Protein AF-A0A843S0L0-F1 (afdb_monomer_lite)

Foldseek 3Di:
DVVVVVPDDPFDWDDDPPDPDTDGDHPCVVVVVVVVVLVVDQLVPDAEEDEPPPDDPVNVVVVCVVSVVSPHNRYYYPCVVPQVVVQVVCCVPPVGSDDPDDLVVLAPPPDDDDDPDDCCPPPVVSVVRND

pLDDT: mean 94.08, std 4.79, range [71.69, 98.38]

Secondary structure (DSSP, 8-state):
-HHHHTT---S-EE--TT-SS-EE--HHHHHHHHHHHHHTS-GGG--EEE-STT--HHHHHHHHHHHHHHT---EEETHHHHTHHHHHHHHHHHS-SS----SGGGTT-S----SS--HHHHSGGGGGG--

Sequence (131 aa):
GELRDLGRLPCPMVRRKGERGFTRVSWDAALGLIADRIRASSPDRLGFYMTSRGQPNENYYAAQKMARAIGTNAIDNAARVCHAPSTAGLKEAVGVAATTCSYEDWIGSDLVVFIGSNVANSQPVSMKYLY

Structure (mmCIF, N/CA/C/O backbone):
data_AF-A0A843S0L0-F1
#
_entry.id   AF-A0A843S0L0-F1
#
loop_
_atom_site.group_PDB
_atom_site.id
_atom_site.type_symbol
_atom_site.label_atom_id
_atom_site.label_alt_id
_atom_site.label_comp_id
_atom_site.label_asym_id
_atom_site.label_entity_id
_atom_site.label_seq_id
_atom_site.pdbx_PDB_ins_code
_atom_site.Cartn_x
_atom_site.Cartn_y
_atom_site.Cartn_z
_atom_site.occupancy
_atom_site.B_iso_or_equiv
_atom_site.auth_seq_id
_atom_site.auth_comp_id
_atom_site.auth_asym_id
_atom_site.auth_atom_id
_atom_site.pdbx_PDB_model_num
ATOM 1 N N . GLY A 1 1 ? 12.445 18.519 19.837 1.00 73.50 1 GLY A N 1
ATOM 2 C CA . GLY A 1 1 ? 13.135 17.342 19.275 1.00 73.50 1 GLY A CA 1
ATOM 3 C C . GLY A 1 1 ? 12.679 17.276 17.854 1.00 73.50 1 GLY A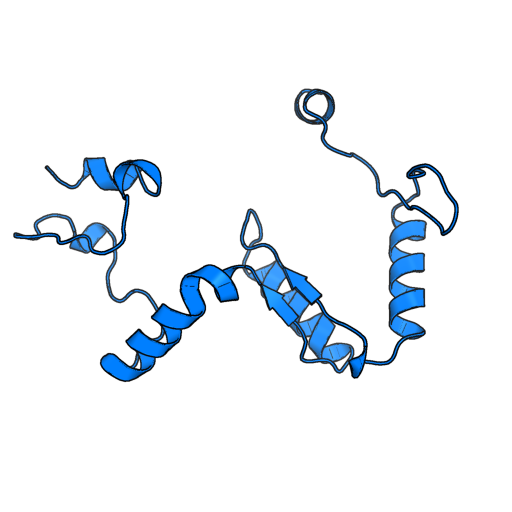 C 1
ATOM 4 O O . GLY A 1 1 ? 11.499 17.022 17.675 1.00 73.50 1 GLY A O 1
ATOM 5 N N . GLU A 1 2 ? 13.559 17.588 16.909 1.00 80.06 2 GLU A N 1
ATOM 6 C CA . GLU A 1 2 ? 13.251 18.215 15.611 1.00 80.06 2 GLU A CA 1
ATOM 7 C C . GLU A 1 2 ? 11.945 17.746 14.939 1.00 80.06 2 GLU A C 1
ATOM 9 O O . GLU A 1 2 ? 11.084 18.555 14.618 1.00 80.06 2 GLU A O 1
ATOM 14 N N . LEU A 1 3 ? 11.694 16.436 14.851 1.00 76.88 3 LEU A N 1
ATOM 15 C CA . LEU A 1 3 ? 10.460 15.889 14.265 1.00 76.88 3 LEU A CA 1
ATOM 16 C C . LEU A 1 3 ? 9.159 16.291 14.985 1.00 76.88 3 LEU A C 1
ATOM 18 O O . LEU A 1 3 ? 8.123 16.437 14.343 1.00 76.88 3 LEU A O 1
ATOM 22 N N . ARG A 1 4 ? 9.177 16.426 16.314 1.00 75.12 4 ARG A N 1
ATOM 23 C CA . ARG A 1 4 ? 8.026 16.915 17.096 1.00 75.12 4 ARG A CA 1
ATOM 24 C C . ARG A 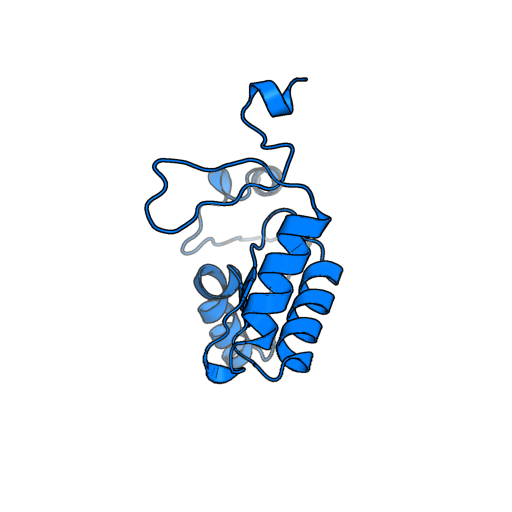1 4 ? 7.777 18.395 16.836 1.00 75.12 4 ARG A C 1
ATOM 26 O O . ARG A 1 4 ? 6.622 18.798 16.773 1.00 75.12 4 ARG A O 1
ATOM 33 N N . ASP A 1 5 ? 8.849 19.157 16.652 1.00 83.81 5 ASP A N 1
ATOM 34 C CA . ASP A 1 5 ? 8.784 20.589 16.359 1.00 83.81 5 ASP A CA 1
ATOM 35 C C . ASP A 1 5 ? 8.239 20.801 14.928 1.00 83.81 5 ASP A C 1
ATOM 37 O O . ASP A 1 5 ? 7.500 21.746 14.675 1.00 83.81 5 ASP A O 1
ATOM 41 N N . LEU A 1 6 ? 8.472 19.827 14.035 1.00 88.94 6 LEU A N 1
ATOM 42 C CA . LEU A 1 6 ? 7.858 19.695 12.705 1.00 88.94 6 LEU A CA 1
ATOM 43 C C . LEU A 1 6 ? 6.450 19.051 12.709 1.00 88.94 6 LEU A C 1
ATOM 45 O O . LEU A 1 6 ? 5.916 18.722 11.651 1.00 88.94 6 LEU A O 1
ATOM 49 N N . GLY A 1 7 ? 5.832 18.842 13.878 1.00 89.69 7 GLY A N 1
ATOM 50 C CA . GLY A 1 7 ? 4.437 18.394 13.987 1.00 89.69 7 GLY A CA 1
ATOM 51 C C . GLY A 1 7 ? 4.205 16.881 14.107 1.00 89.69 7 GLY A C 1
ATOM 52 O O . GLY A 1 7 ? 3.060 16.432 14.027 1.00 89.69 7 GLY A O 1
ATOM 53 N N . ARG A 1 8 ? 5.240 16.059 14.338 1.00 92.38 8 ARG A N 1
ATOM 54 C CA . ARG A 1 8 ? 5.058 14.618 14.599 1.00 92.38 8 ARG A CA 1
ATOM 55 C C . ARG A 1 8 ? 4.256 14.381 15.883 1.00 92.38 8 ARG A C 1
ATOM 57 O O . ARG A 1 8 ? 4.692 14.748 16.975 1.00 92.38 8 ARG A O 1
ATOM 64 N N . LEU A 1 9 ? 3.147 13.650 15.770 1.00 92.31 9 LEU A N 1
ATOM 65 C CA . LEU A 1 9 ? 2.346 13.211 16.916 1.00 92.31 9 LEU A CA 1
ATOM 66 C C . LEU A 1 9 ? 3.042 12.046 17.656 1.00 92.31 9 LEU A C 1
ATOM 68 O O . LEU A 1 9 ? 3.309 11.013 17.040 1.00 92.31 9 LEU A O 1
ATOM 72 N N . PRO A 1 10 ? 3.351 12.173 18.963 1.00 91.44 10 PRO A N 1
ATOM 73 C CA . PRO A 1 10 ? 4.107 11.157 19.702 1.00 91.44 10 PRO A CA 1
ATOM 74 C C . PRO A 1 10 ? 3.230 10.142 20.449 1.00 91.44 10 PRO A C 1
ATOM 76 O O . PRO A 1 10 ? 3.761 9.230 21.076 1.00 91.44 10 PRO A O 1
ATOM 79 N N . CYS A 1 11 ? 1.910 10.323 20.449 1.00 94.44 11 CYS A N 1
ATOM 80 C CA . CYS A 1 11 ? 0.974 9.497 21.204 1.00 94.44 11 CYS A CA 1
ATOM 81 C C . CYS A 1 11 ? -0.317 9.285 20.407 1.00 94.44 11 CYS A C 1
ATOM 83 O O . CYS A 1 11 ? -0.683 10.154 19.607 1.00 94.44 11 CYS A O 1
ATOM 85 N N . PRO A 1 12 ? -1.017 8.161 20.628 1.00 97.31 12 PRO A N 1
ATOM 86 C CA . PRO A 1 12 ? -2.352 7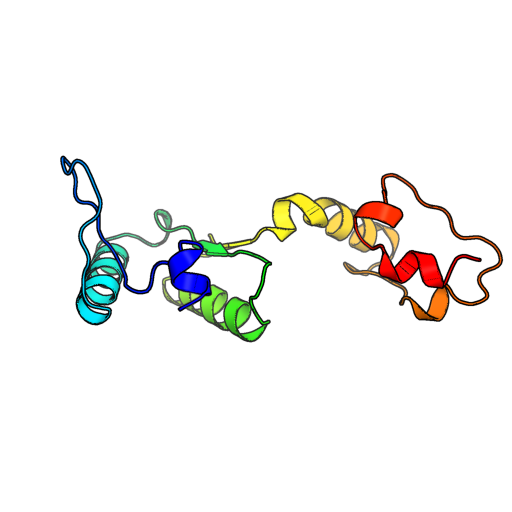.963 20.092 1.00 97.31 12 PRO A CA 1
ATOM 87 C C . PRO A 1 12 ? -3.321 9.017 20.626 1.00 97.31 12 PRO A C 1
ATOM 89 O O . PRO A 1 12 ? -3.211 9.492 21.761 1.00 97.31 12 PRO A O 1
ATOM 92 N N . MET A 1 13 ? -4.301 9.370 19.802 1.00 97.19 13 MET A N 1
ATOM 93 C CA . MET A 1 13 ? -5.352 10.299 20.182 1.00 97.19 13 MET A CA 1
ATOM 94 C C . MET A 1 13 ? -6.705 9.784 19.698 1.00 97.19 13 MET A C 1
ATOM 96 O O . MET A 1 13 ? -6.802 9.158 18.645 1.00 97.19 13 MET A O 1
ATOM 100 N N . VAL A 1 14 ? -7.754 10.065 20.461 1.00 97.31 14 VAL A N 1
ATOM 101 C CA . VAL A 1 14 ? -9.136 9.683 20.159 1.00 97.31 14 VAL A CA 1
ATOM 102 C C . VAL A 1 14 ? -9.985 10.940 20.080 1.00 97.31 14 VAL A C 1
ATOM 104 O O . VAL A 1 14 ? -9.796 11.866 20.862 1.00 97.31 14 VAL A O 1
ATOM 107 N N . ARG A 1 15 ? -10.933 10.954 19.145 1.00 97.31 15 ARG A N 1
ATOM 108 C CA . ARG A 1 15 ? -12.012 11.938 19.093 1.00 97.31 15 ARG A CA 1
ATOM 109 C C . ARG A 1 15 ? -13.342 11.205 19.175 1.00 97.31 15 ARG A C 1
ATOM 111 O O . ARG A 1 15 ? -13.646 10.372 18.321 1.00 97.31 15 ARG A O 1
ATOM 118 N N . ARG A 1 16 ? -14.135 11.506 20.196 1.00 95.38 16 ARG A N 1
ATOM 119 C CA . ARG A 1 16 ? -15.475 10.942 20.390 1.00 95.38 16 ARG A CA 1
ATOM 120 C C . ARG A 1 16 ? -16.529 11.812 19.716 1.00 95.38 16 ARG A C 1
ATOM 122 O O . ARG A 1 16 ? -16.312 12.982 19.399 1.00 95.38 16 ARG A O 1
ATOM 129 N N . LYS A 1 17 ? -17.701 11.219 19.483 1.00 96.00 17 LYS A N 1
ATOM 130 C CA . LYS A 1 17 ? -18.855 11.923 18.914 1.00 96.00 17 LYS A CA 1
ATOM 131 C C . LYS A 1 17 ? -19.187 13.143 19.783 1.00 96.00 17 LYS A C 1
ATOM 133 O O . LYS A 1 17 ? -19.361 13.004 20.986 1.00 96.00 17 LYS A O 1
ATOM 138 N N . GLY A 1 18 ? -19.280 14.315 19.159 1.00 96.81 18 GLY A N 1
ATOM 139 C CA . GLY A 1 18 ? -19.562 15.583 19.841 1.00 96.81 18 GLY A CA 1
ATOM 140 C C . GLY A 1 18 ? -18.329 16.326 20.371 1.00 96.81 18 GLY A C 1
ATOM 141 O O . GLY A 1 18 ? -18.446 17.497 20.714 1.00 96.81 18 GLY A O 1
ATOM 142 N N . GLU A 1 19 ? -17.137 15.716 20.387 1.00 96.69 19 GLU A N 1
ATOM 143 C CA . GLU A 1 19 ? -15.919 16.407 20.821 1.00 96.69 19 GLU A CA 1
ATOM 144 C C . GLU A 1 19 ? -15.403 17.378 19.740 1.00 96.69 19 GLU A C 1
ATOM 146 O O . GLU A 1 19 ? -15.346 17.071 18.538 1.00 96.69 19 GLU A O 1
ATOM 151 N N . ARG A 1 20 ? -14.970 18.562 20.195 1.00 95.19 20 ARG A N 1
ATOM 152 C CA . ARG A 1 20 ? -14.373 19.616 19.358 1.00 95.19 20 ARG A CA 1
ATOM 153 C C . ARG A 1 20 ? -12.975 19.280 18.835 1.00 95.19 20 ARG A C 1
ATOM 155 O O . ARG A 1 20 ? -12.527 19.908 17.883 1.00 95.19 20 ARG A O 1
ATOM 162 N N . GLY A 1 21 ? -12.282 18.327 19.450 1.00 95.44 21 GLY A N 1
ATOM 163 C CA . GLY A 1 21 ? -10.900 17.990 19.121 1.00 95.44 21 GLY A CA 1
ATOM 164 C C . GLY A 1 21 ? -10.521 16.594 19.597 1.00 95.44 21 GLY A C 1
ATOM 165 O O . GLY A 1 21 ? -11.368 15.851 20.080 1.00 95.44 21 GLY A O 1
ATOM 166 N N . PHE A 1 22 ? -9.248 16.247 19.430 1.00 96.88 22 PHE A N 1
ATOM 167 C CA . PHE A 1 22 ? -8.700 14.959 19.844 1.00 96.88 22 PHE A CA 1
ATOM 168 C C . PHE A 1 22 ? -8.132 15.021 21.265 1.00 96.88 22 PHE A C 1
ATOM 170 O O . PHE A 1 22 ? -7.483 15.995 21.647 1.00 96.88 22 PHE A O 1
ATOM 177 N N . THR A 1 23 ? -8.292 13.938 22.017 1.00 96.44 23 THR A N 1
ATOM 178 C CA . THR A 1 23 ? -7.705 13.747 23.346 1.00 96.44 23 THR A CA 1
ATOM 179 C C . THR A 1 23 ? -6.644 12.653 23.297 1.00 96.44 23 THR A C 1
ATOM 181 O O . THR A 1 23 ? -6.852 11.610 22.681 1.00 96.44 23 THR A O 1
ATOM 184 N N . ARG A 1 24 ? -5.498 12.882 23.947 1.00 97.19 24 ARG A N 1
ATOM 185 C CA . ARG A 1 24 ? -4.415 11.891 24.055 1.00 97.19 24 ARG A CA 1
ATOM 186 C C . ARG A 1 24 ? -4.864 10.690 24.885 1.00 97.19 24 ARG A C 1
ATOM 188 O O . ARG A 1 24 ? -5.539 10.864 25.896 1.00 97.19 24 ARG A O 1
ATOM 195 N N . VAL A 1 25 ? -4.453 9.495 24.481 1.00 97.81 25 VAL A N 1
ATOM 196 C CA . VAL A 1 25 ? -4.713 8.241 25.204 1.00 97.81 25 VAL A CA 1
ATOM 197 C C . VAL A 1 25 ? -3.452 7.374 25.227 1.00 97.81 25 VAL A C 1
ATOM 199 O O . VAL A 1 25 ? -2.520 7.605 24.453 1.00 97.81 25 VAL A O 1
ATOM 202 N N . SER A 1 26 ? -3.403 6.381 26.119 1.00 97.94 26 SER A N 1
ATOM 203 C CA . SER A 1 26 ? -2.340 5.372 26.094 1.00 97.94 26 SER A CA 1
ATOM 204 C C . SER A 1 26 ? -2.485 4.449 24.880 1.00 97.94 26 SER A C 1
ATOM 206 O O . SER A 1 26 ? -3.556 4.353 24.273 1.00 97.94 26 SER A O 1
ATOM 208 N N . TRP A 1 27 ? -1.408 3.742 24.537 1.00 97.69 27 TRP A N 1
ATOM 209 C CA . TRP A 1 27 ? -1.446 2.707 23.503 1.00 97.69 27 TRP A CA 1
ATOM 210 C C . TRP A 1 27 ? -2.435 1.592 23.839 1.00 97.69 27 TRP A C 1
ATOM 212 O O . TRP A 1 27 ? -3.236 1.241 22.978 1.00 97.69 27 TRP A O 1
ATOM 222 N N . ASP A 1 28 ? -2.461 1.119 25.086 1.00 98.31 28 ASP A N 1
ATOM 223 C CA . ASP A 1 28 ? -3.400 0.075 25.515 1.00 98.31 28 ASP A CA 1
ATOM 224 C C . ASP A 1 28 ? -4.857 0.522 25.367 1.00 98.31 28 ASP A C 1
ATOM 226 O O . ASP A 1 28 ? -5.688 -0.220 24.848 1.00 98.31 28 ASP A O 1
ATOM 230 N N . ALA A 1 29 ? -5.167 1.769 25.738 1.00 97.94 29 ALA A N 1
ATOM 231 C CA . ALA A 1 29 ? -6.510 2.319 25.583 1.00 97.94 29 ALA A CA 1
ATOM 232 C C . ALA A 1 29 ? -6.904 2.464 24.104 1.00 97.94 29 ALA A C 1
ATOM 234 O O . ALA A 1 29 ? -8.043 2.177 23.734 1.00 97.94 29 ALA A O 1
ATOM 235 N N . ALA A 1 30 ? -5.973 2.896 23.246 1.00 98.06 30 ALA A N 1
ATOM 236 C CA . ALA A 1 30 ? -6.219 3.024 21.812 1.00 98.06 30 ALA A CA 1
ATOM 237 C C . ALA A 1 30 ? -6.444 1.660 21.144 1.00 98.06 30 ALA A C 1
ATOM 239 O O . ALA A 1 30 ? -7.421 1.481 20.417 1.00 98.06 30 ALA A O 1
ATOM 240 N N . LEU A 1 31 ? -5.560 0.694 21.406 1.00 97.75 31 LEU A N 1
ATOM 241 C CA . LEU A 1 31 ? -5.634 -0.648 20.831 1.00 97.75 31 LEU A CA 1
ATOM 242 C C . LEU A 1 31 ? -6.846 -1.419 21.360 1.00 97.75 31 LEU A C 1
ATOM 244 O O . LEU A 1 31 ? -7.532 -2.065 20.571 1.00 97.75 31 LEU A O 1
ATOM 248 N N . GLY A 1 32 ? -7.157 -1.293 22.654 1.00 98.38 32 GLY A N 1
ATOM 249 C CA . GLY A 1 32 ? -8.364 -1.857 23.256 1.00 98.38 32 GLY A CA 1
ATOM 250 C C . GLY A 1 32 ? -9.628 -1.339 22.574 1.00 98.38 32 GLY A C 1
ATOM 251 O O . GLY A 1 32 ? -10.434 -2.133 22.093 1.00 98.38 32 GLY A O 1
ATOM 252 N N . LEU A 1 33 ? -9.739 -0.014 22.408 1.00 98.00 33 LEU A N 1
ATOM 253 C CA . LEU A 1 33 ? -10.868 0.606 21.712 1.00 98.00 33 LEU A CA 1
ATOM 254 C C . LEU A 1 33 ? -11.020 0.090 20.272 1.00 98.00 33 LEU A C 1
ATOM 256 O O . LEU A 1 33 ? -12.132 -0.220 19.850 1.00 98.00 33 LEU A O 1
ATOM 260 N N . ILE A 1 34 ? -9.925 -0.002 19.511 1.00 96.94 34 ILE A N 1
ATOM 261 C CA . ILE A 1 34 ? -9.952 -0.512 18.129 1.00 96.94 34 ILE A CA 1
ATOM 262 C C . ILE A 1 34 ? -10.404 -1.976 18.109 1.00 96.94 34 ILE A C 1
ATOM 264 O O . ILE A 1 34 ? -11.294 -2.335 17.336 1.00 96.94 34 ILE A O 1
ATOM 268 N N . ALA A 1 35 ? -9.831 -2.809 18.977 1.00 97.19 35 ALA A N 1
ATOM 269 C CA . ALA A 1 35 ? -10.144 -4.229 19.047 1.00 97.19 35 ALA A CA 1
ATOM 270 C C . ALA A 1 35 ? -11.608 -4.481 19.440 1.00 97.19 35 ALA A C 1
ATOM 272 O O . ALA A 1 35 ? -12.261 -5.332 18.836 1.00 97.19 35 ALA A O 1
ATOM 273 N N . ASP A 1 36 ? -12.151 -3.711 20.388 1.00 98.06 36 ASP A N 1
ATOM 274 C CA . ASP A 1 36 ? -13.565 -3.779 20.771 1.00 98.06 36 ASP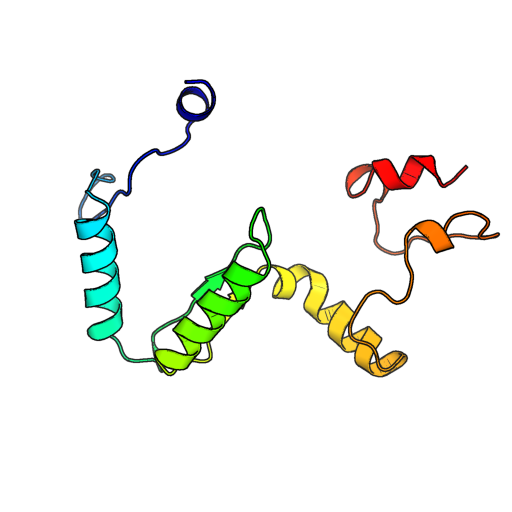 A CA 1
ATOM 275 C C . ASP A 1 36 ? -14.487 -3.440 19.598 1.00 98.06 36 ASP A C 1
ATOM 277 O O . ASP A 1 36 ? -15.488 -4.122 19.377 1.00 98.06 36 ASP A O 1
ATOM 281 N N . ARG A 1 37 ? -14.141 -2.424 18.796 1.00 96.69 37 ARG A N 1
ATOM 282 C CA . ARG A 1 37 ? -14.930 -2.062 17.608 1.00 96.69 37 ARG A CA 1
ATOM 283 C C . ARG A 1 37 ? -14.859 -3.099 16.502 1.00 96.69 37 ARG A C 1
ATOM 285 O O . ARG A 1 37 ? -15.877 -3.335 15.860 1.00 96.69 37 ARG A O 1
ATOM 292 N N . ILE A 1 38 ? -13.701 -3.720 16.297 1.00 96.75 38 ILE A N 1
ATOM 293 C CA . ILE A 1 38 ? -13.559 -4.817 15.337 1.00 96.75 38 ILE A CA 1
ATOM 294 C C . ILE A 1 38 ? -14.410 -6.012 15.782 1.00 96.75 38 ILE A C 1
ATOM 296 O O . ILE A 1 38 ? -15.182 -6.522 14.979 1.00 96.75 38 ILE A O 1
ATOM 300 N N . ARG A 1 39 ? -14.339 -6.410 17.063 1.00 96.38 39 ARG A N 1
ATOM 301 C CA . ARG A 1 39 ? -15.132 -7.525 17.617 1.00 96.38 39 ARG A CA 1
ATOM 302 C C . ARG A 1 39 ? -16.639 -7.290 17.569 1.00 96.38 39 ARG A C 1
ATOM 304 O O . ARG A 1 39 ? -17.390 -8.235 17.370 1.00 96.38 39 ARG A O 1
ATOM 311 N N . ALA A 1 40 ? -17.078 -6.051 17.777 1.00 97.69 40 ALA A N 1
ATOM 312 C CA . ALA A 1 40 ? -18.491 -5.683 17.718 1.00 97.69 40 ALA A CA 1
ATOM 313 C C . ALA A 1 40 ? -19.019 -5.496 16.280 1.00 97.69 40 ALA A C 1
ATOM 315 O O . ALA A 1 40 ? -20.203 -5.215 16.100 1.00 97.69 40 ALA A O 1
ATOM 316 N N . SER A 1 41 ? -18.156 -5.599 15.264 1.00 97.00 41 SER A N 1
ATOM 317 C CA . SER A 1 41 ? -18.518 -5.492 13.850 1.00 97.00 41 SER A CA 1
ATOM 318 C C . SER A 1 41 ? -18.601 -6.875 13.201 1.00 97.00 41 SER A C 1
ATOM 320 O O . SER A 1 41 ? -18.092 -7.859 13.728 1.00 97.00 41 SER A O 1
ATOM 322 N N . SER A 1 42 ? -19.207 -6.946 12.018 1.00 97.50 42 SER A N 1
ATOM 323 C CA . SER A 1 42 ? -19.135 -8.112 11.137 1.00 97.50 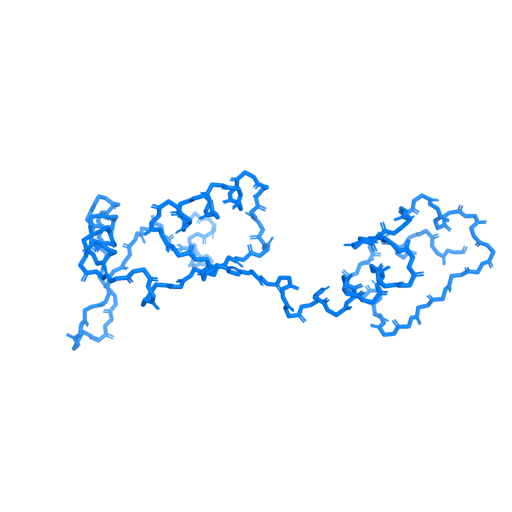42 SER A CA 1
ATOM 324 C C . SER A 1 42 ? -18.064 -7.915 10.047 1.00 97.50 42 SER A C 1
ATOM 326 O O . SER A 1 42 ? -17.764 -6.764 9.698 1.00 97.50 42 SER A O 1
ATOM 328 N N . PRO A 1 43 ? -17.462 -8.994 9.503 1.00 97.12 43 PRO A N 1
ATOM 329 C CA . PRO A 1 43 ? -16.366 -8.886 8.534 1.00 97.12 43 PRO A CA 1
ATOM 330 C C . PRO A 1 43 ? -16.715 -8.115 7.251 1.00 97.12 43 PRO A C 1
ATOM 332 O O . PRO A 1 43 ? -15.870 -7.401 6.716 1.00 97.12 43 PRO A O 1
ATOM 335 N N . ASP A 1 44 ? -17.963 -8.195 6.787 1.00 97.19 44 ASP A N 1
ATOM 336 C CA . ASP A 1 44 ? -18.487 -7.476 5.615 1.00 97.19 44 ASP A CA 1
ATOM 337 C C . ASP A 1 44 ? -18.544 -5.949 5.804 1.00 97.19 44 ASP A C 1
ATOM 339 O O . ASP A 1 44 ? -18.615 -5.198 4.833 1.00 97.19 44 ASP A O 1
ATOM 343 N N . ARG A 1 45 ? -18.465 -5.476 7.052 1.00 97.50 45 ARG A N 1
ATOM 344 C CA . ARG A 1 45 ? -18.473 -4.050 7.412 1.00 97.50 45 ARG A CA 1
ATOM 345 C C . ARG A 1 45 ? -17.082 -3.495 7.716 1.00 97.50 45 ARG A C 1
ATOM 347 O O . ARG A 1 45 ? -16.964 -2.335 8.114 1.00 97.50 45 ARG A O 1
ATOM 354 N N . LEU A 1 46 ? -16.038 -4.308 7.571 1.00 97.62 46 LEU A N 1
ATOM 355 C CA . LEU A 1 46 ? -14.656 -3.927 7.846 1.00 97.62 46 LEU A CA 1
ATOM 356 C C . LEU A 1 46 ? -13.873 -3.785 6.545 1.00 97.62 46 LEU A C 1
ATOM 358 O O . LEU A 1 46 ? -13.904 -4.669 5.694 1.00 97.62 46 LEU A O 1
ATOM 362 N N . GLY A 1 47 ? -13.133 -2.684 6.432 1.00 97.19 47 GLY A N 1
ATOM 363 C CA . GLY A 1 47 ? -12.216 -2.415 5.332 1.00 97.19 47 GLY A CA 1
ATOM 364 C C . GLY A 1 47 ? -10.878 -1.909 5.859 1.00 97.19 47 GLY A C 1
ATOM 365 O O . GLY A 1 47 ? -10.831 -1.130 6.813 1.00 97.19 47 GLY A O 1
ATOM 366 N N . PHE A 1 48 ? -9.793 -2.347 5.231 1.00 96.62 48 PHE A N 1
ATOM 367 C CA . PHE A 1 48 ? -8.429 -1.982 5.598 1.00 96.62 48 PHE A CA 1
ATOM 368 C C . PHE A 1 48 ? -7.724 -1.338 4.406 1.00 96.62 48 PHE A C 1
ATOM 370 O O . PHE A 1 48 ? -7.829 -1.807 3.277 1.00 96.62 48 PHE A O 1
ATOM 377 N N . TYR A 1 49 ? -6.981 -0.265 4.655 1.00 96.06 49 TYR A N 1
ATOM 378 C CA . TYR A 1 49 ? -6.231 0.426 3.615 1.00 96.06 49 TYR A CA 1
ATOM 379 C C . TYR A 1 49 ? -4.811 0.705 4.087 1.00 96.06 49 TYR A C 1
ATOM 381 O O . TYR A 1 49 ? -4.607 1.208 5.193 1.00 96.06 49 TYR A O 1
ATOM 389 N N . MET A 1 50 ? -3.831 0.381 3.249 1.00 95.19 50 MET A N 1
ATOM 390 C CA . MET A 1 50 ? -2.416 0.540 3.563 1.00 95.19 50 MET A CA 1
ATOM 391 C C . MET A 1 50 ? -1.743 1.580 2.669 1.00 95.19 50 MET A C 1
ATOM 393 O O . MET A 1 50 ? -2.014 1.696 1.474 1.00 95.19 50 MET A O 1
ATOM 397 N N . THR A 1 51 ? -0.808 2.325 3.250 1.00 93.44 51 THR A N 1
ATOM 398 C CA . THR A 1 51 ? 0.090 3.202 2.492 1.00 93.44 51 THR A CA 1
ATOM 399 C C . THR A 1 51 ? 1.252 2.403 1.914 1.00 93.44 51 THR A C 1
ATOM 401 O O . THR A 1 51 ? 1.747 1.492 2.570 1.00 93.44 51 THR A O 1
ATOM 404 N N . SER A 1 52 ? 1.725 2.795 0.727 1.00 88.88 52 SER A N 1
ATOM 405 C CA . SER A 1 52 ? 2.973 2.268 0.163 1.00 88.88 52 SER A CA 1
ATOM 406 C C . SER A 1 52 ? 4.228 2.893 0.789 1.00 88.88 52 SER A C 1
ATOM 408 O O . SER A 1 52 ? 5.326 2.349 0.700 1.00 88.88 52 SER A O 1
ATOM 410 N N . ARG A 1 53 ? 4.088 4.073 1.409 1.00 88.25 53 ARG A N 1
ATOM 411 C CA . ARG A 1 53 ? 5.228 4.863 1.888 1.00 88.25 53 ARG A CA 1
ATOM 412 C C . ARG A 1 53 ? 5.732 4.382 3.240 1.00 88.25 53 ARG A C 1
ATOM 414 O O . ARG A 1 53 ? 4.984 4.388 4.215 1.00 88.25 53 ARG A O 1
ATOM 421 N N . GLY A 1 54 ? 7.028 4.078 3.301 1.00 84.81 54 GLY A N 1
ATOM 422 C CA . GLY A 1 54 ? 7.729 3.779 4.551 1.00 84.81 54 GLY A CA 1
ATOM 423 C C . GLY A 1 54 ? 7.226 2.517 5.248 1.00 84.81 54 GLY A C 1
ATOM 424 O O . GLY A 1 54 ? 7.286 2.448 6.472 1.00 84.81 54 GLY A O 1
ATOM 425 N N . GLN A 1 55 ? 6.669 1.562 4.498 1.00 91.38 55 GLN A N 1
ATOM 426 C CA . GLN A 1 55 ? 6.203 0.278 5.016 1.00 91.38 55 GLN A CA 1
ATOM 427 C C . GLN A 1 55 ? 6.988 -0.854 4.342 1.00 91.38 55 GLN A C 1
ATOM 429 O O . GLN A 1 55 ? 6.992 -0.920 3.111 1.00 91.38 55 GLN A O 1
ATOM 434 N N . PRO A 1 56 ? 7.653 -1.725 5.117 1.00 94.25 56 PRO A N 1
ATOM 435 C CA . PRO A 1 56 ? 8.327 -2.897 4.583 1.00 94.25 56 PRO A CA 1
ATOM 436 C C . PRO A 1 56 ? 7.317 -4.001 4.221 1.00 94.25 56 PRO A C 1
ATOM 438 O O . PRO A 1 56 ? 6.137 -3.937 4.588 1.00 94.25 56 PRO A O 1
ATOM 441 N N . 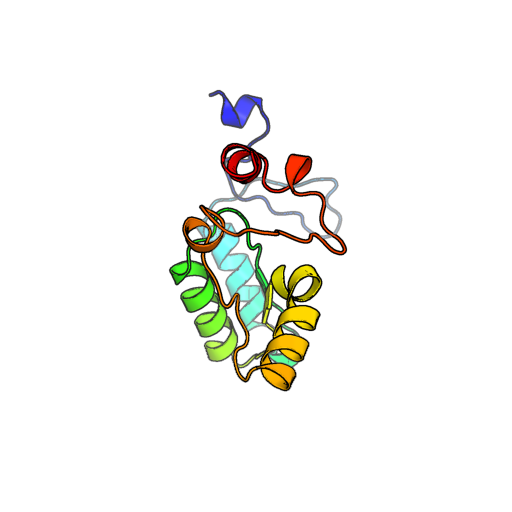ASN A 1 57 ? 7.777 -5.029 3.506 1.00 94.81 57 ASN A N 1
ATOM 442 C CA . ASN A 1 57 ? 6.908 -6.087 2.982 1.00 94.81 57 ASN A CA 1
ATOM 443 C C . ASN A 1 57 ? 6.222 -6.909 4.081 1.00 94.81 57 ASN A C 1
ATOM 445 O O . ASN A 1 57 ? 5.074 -7.333 3.932 1.00 94.81 57 ASN A O 1
ATOM 449 N N . GLU A 1 58 ? 6.896 -7.075 5.212 1.00 96.69 58 GLU A N 1
ATOM 450 C CA . GLU A 1 58 ? 6.423 -7.772 6.401 1.00 96.69 58 GLU A CA 1
ATOM 451 C C . GLU A 1 58 ? 5.143 -7.133 6.947 1.00 96.69 58 GLU A C 1
ATOM 453 O O . GLU A 1 58 ? 4.229 -7.845 7.369 1.00 96.69 58 GLU A O 1
ATOM 458 N N . ASN A 1 59 ? 5.026 -5.803 6.865 1.00 95.62 59 ASN A N 1
ATOM 459 C CA . ASN A 1 59 ? 3.831 -5.093 7.311 1.00 95.62 59 ASN A CA 1
ATOM 460 C C . ASN A 1 59 ? 2.630 -5.421 6.418 1.00 95.62 59 ASN A C 1
ATOM 462 O O . ASN A 1 59 ? 1.550 -5.693 6.945 1.00 95.62 59 ASN A O 1
ATOM 466 N N . TYR A 1 60 ? 2.799 -5.445 5.087 1.00 95.75 60 TYR A N 1
ATOM 467 C CA . TYR A 1 60 ? 1.717 -5.853 4.177 1.00 95.75 60 TYR A CA 1
ATOM 468 C C . TYR A 1 60 ? 1.303 -7.291 4.435 1.00 95.75 60 TYR A C 1
ATOM 470 O O . TYR A 1 60 ? 0.110 -7.583 4.519 1.00 95.75 60 TYR A O 1
ATOM 478 N N . TYR A 1 61 ? 2.284 -8.178 4.605 1.00 96.44 61 TYR A N 1
ATOM 479 C CA . TYR A 1 61 ? 2.038 -9.585 4.875 1.00 96.44 61 TYR A CA 1
ATOM 480 C C . TYR A 1 61 ? 1.250 -9.791 6.174 1.00 96.44 61 TYR A C 1
ATOM 482 O O . TYR A 1 61 ? 0.251 -10.514 6.175 1.00 96.44 61 TYR A O 1
ATOM 490 N N . ALA A 1 62 ? 1.650 -9.127 7.261 1.00 97.50 62 ALA A N 1
ATOM 491 C CA . ALA A 1 62 ? 0.963 -9.204 8.545 1.00 97.50 62 ALA A CA 1
ATOM 492 C C . ALA A 1 62 ? -0.457 -8.620 8.473 1.00 97.50 62 ALA A C 1
ATOM 494 O O . ALA A 1 62 ? -1.413 -9.263 8.906 1.00 97.50 62 ALA A O 1
ATOM 495 N N . ALA A 1 63 ? -0.622 -7.439 7.875 1.00 96.19 63 ALA A N 1
ATOM 496 C CA . ALA A 1 63 ? -1.917 -6.769 7.782 1.00 96.19 63 ALA A CA 1
ATOM 497 C C . ALA A 1 63 ? -2.922 -7.543 6.915 1.00 96.19 63 ALA A C 1
ATOM 499 O O . ALA A 1 63 ? -4.076 -7.713 7.313 1.00 96.19 63 ALA A O 1
ATOM 500 N N . GLN A 1 64 ? -2.494 -8.073 5.764 1.00 97.25 64 GLN A N 1
ATOM 501 C CA . GLN A 1 64 ? -3.379 -8.863 4.903 1.00 97.25 64 GLN A CA 1
ATOM 502 C C . GLN A 1 64 ? -3.767 -10.201 5.540 1.00 97.25 64 GLN A C 1
ATOM 504 O O . GLN A 1 64 ? -4.899 -10.651 5.337 1.00 97.25 64 GLN A O 1
ATOM 509 N N . LYS A 1 65 ? -2.875 -10.797 6.353 1.00 98.12 65 LYS A N 1
ATOM 510 C CA . LYS A 1 65 ? -3.197 -11.974 7.171 1.00 98.12 65 LYS A CA 1
ATOM 511 C C . LYS A 1 65 ? -4.203 -11.638 8.256 1.00 98.12 65 LYS A C 1
ATOM 513 O O . LYS A 1 65 ? -5.170 -12.370 8.402 1.00 98.12 65 LYS A O 1
ATOM 518 N N . MET A 1 66 ? -4.003 -10.539 8.980 1.00 97.31 66 MET A N 1
ATOM 519 C CA . MET A 1 66 ? -4.931 -10.084 10.015 1.00 97.31 66 MET A CA 1
ATOM 520 C C . MET A 1 66 ? -6.336 -9.864 9.438 1.00 97.31 66 MET A C 1
ATOM 522 O O . MET A 1 66 ? -7.296 -10.409 9.972 1.00 97.31 66 MET A O 1
ATOM 526 N N . ALA A 1 67 ? -6.463 -9.130 8.326 1.00 97.50 67 ALA A N 1
ATOM 527 C CA . ALA A 1 67 ? -7.756 -8.885 7.682 1.00 97.50 67 ALA A CA 1
ATOM 528 C C . ALA A 1 67 ? -8.468 -10.196 7.295 1.00 97.50 67 ALA A C 1
ATOM 530 O O . ALA A 1 67 ? -9.643 -10.388 7.611 1.00 97.50 67 ALA A O 1
ATOM 531 N N . ARG A 1 68 ? -7.730 -11.142 6.697 1.00 97.69 68 ARG A N 1
ATOM 532 C CA . ARG A 1 68 ? -8.265 -12.459 6.311 1.00 97.69 68 ARG A CA 1
ATOM 533 C C . ARG A 1 68 ? -8.592 -13.347 7.504 1.00 97.69 68 ARG A C 1
ATOM 535 O O . ARG A 1 68 ? -9.589 -14.053 7.458 1.00 97.69 68 ARG A O 1
ATOM 542 N N . ALA A 1 69 ? -7.812 -13.279 8.579 1.00 97.44 69 ALA A N 1
ATOM 543 C CA . ALA A 1 69 ? -8.088 -13.995 9.823 1.00 97.44 69 ALA A CA 1
ATOM 544 C C . ALA A 1 69 ? -9.344 -13.462 10.534 1.00 97.44 69 ALA A C 1
ATOM 546 O O . ALA A 1 69 ? -10.071 -14.238 11.143 1.00 97.44 69 ALA A O 1
ATOM 547 N N . ILE A 1 70 ? -9.634 -12.161 10.410 1.00 96.62 70 ILE A N 1
ATOM 548 C CA . ILE A 1 70 ? -10.905 -11.556 10.845 1.00 96.62 70 ILE A CA 1
ATOM 549 C C . ILE A 1 70 ? -12.081 -12.024 9.962 1.00 96.62 70 ILE A C 1
ATOM 551 O O . ILE A 1 70 ? -13.233 -11.934 10.372 1.00 96.62 70 ILE A O 1
ATOM 555 N N . GLY A 1 71 ? -11.806 -12.558 8.769 1.00 97.31 71 GLY A N 1
ATOM 556 C CA . GLY A 1 71 ? -12.809 -13.100 7.851 1.00 97.31 71 GLY A CA 1
ATOM 557 C C . GLY A 1 71 ? -13.190 -12.160 6.707 1.00 97.31 71 GLY A C 1
ATOM 558 O O . GLY A 1 71 ? -14.202 -12.393 6.053 1.00 97.31 71 GLY A O 1
ATOM 559 N N . THR A 1 72 ? -12.412 -11.103 6.446 1.00 97.44 72 THR A N 1
ATOM 560 C CA . THR A 1 72 ? -12.656 -10.180 5.326 1.00 97.44 72 THR A CA 1
ATOM 561 C C . THR A 1 72 ? -11.516 -10.183 4.310 1.00 97.44 72 THR A C 1
ATOM 563 O O . THR A 1 72 ? -10.339 -10.303 4.650 1.00 97.44 72 THR A O 1
ATOM 566 N N . ASN A 1 73 ? -11.871 -10.015 3.036 1.00 97.31 73 ASN A N 1
ATOM 567 C CA . ASN A 1 73 ? -10.923 -9.769 1.948 1.00 97.31 73 ASN A CA 1
ATOM 568 C C . ASN A 1 73 ? -10.849 -8.286 1.556 1.00 97.31 73 ASN A C 1
ATOM 570 O O . ASN A 1 73 ? -10.092 -7.944 0.650 1.00 97.31 73 ASN A O 1
ATOM 574 N N . ALA A 1 74 ? -11.605 -7.410 2.227 1.00 97.56 74 ALA A N 1
ATOM 575 C CA . ALA A 1 74 ? -11.606 -5.973 1.976 1.00 97.56 74 ALA A CA 1
ATOM 576 C C . ALA A 1 74 ? -10.340 -5.321 2.557 1.00 97.56 74 ALA A C 1
ATOM 578 O O . ALA A 1 74 ? -10.360 -4.645 3.585 1.00 97.56 74 ALA A O 1
ATOM 579 N N . ILE A 1 75 ? -9.212 -5.557 1.893 1.00 97.06 75 ILE A N 1
ATOM 580 C CA . ILE A 1 75 ? -7.945 -4.888 2.158 1.00 97.06 75 ILE A CA 1
ATOM 581 C C . ILE A 1 75 ? -7.315 -4.431 0.848 1.00 97.06 75 ILE A C 1
ATOM 583 O O . ILE A 1 75 ? -7.217 -5.210 -0.098 1.00 97.06 75 ILE A O 1
ATOM 587 N N . ASP A 1 76 ? -6.866 -3.180 0.817 1.00 96.25 76 ASP A N 1
ATOM 588 C CA . ASP A 1 76 ? -6.231 -2.582 -0.355 1.00 96.25 76 ASP A CA 1
ATOM 589 C C . ASP A 1 76 ? -5.066 -1.658 0.026 1.00 96.25 76 ASP A C 1
ATOM 591 O O . ASP A 1 76 ? -4.795 -1.415 1.206 1.00 96.25 76 ASP A O 1
ATOM 595 N N . ASN A 1 77 ? -4.349 -1.144 -0.972 1.00 94.94 77 ASN A N 1
ATOM 596 C CA . ASN A 1 77 ? -3.263 -0.195 -0.774 1.00 94.94 77 ASN A CA 1
ATOM 597 C C . ASN A 1 77 ? -3.145 0.822 -1.923 1.00 94.94 77 ASN A C 1
ATOM 599 O O . ASN A 1 77 ? -3.860 0.765 -2.924 1.00 94.94 77 ASN A O 1
ATOM 603 N N . ALA A 1 78 ? -2.212 1.767 -1.778 1.00 93.31 78 ALA A N 1
ATOM 604 C CA . ALA A 1 78 ? -2.014 2.842 -2.752 1.00 93.31 78 ALA A CA 1
ATOM 605 C C . ALA A 1 78 ? -1.673 2.363 -4.179 1.00 93.31 78 ALA A C 1
ATOM 607 O O . ALA A 1 78 ? -1.951 3.090 -5.135 1.00 93.31 78 ALA A O 1
ATOM 608 N N . ALA A 1 79 ? -1.153 1.142 -4.353 1.00 91.00 79 ALA A N 1
ATOM 609 C CA . ALA A 1 79 ? -0.840 0.585 -5.668 1.00 91.00 79 ALA A CA 1
ATOM 610 C C . ALA A 1 79 ? -2.085 0.364 -6.537 1.00 91.00 79 ALA A C 1
ATOM 612 O O . ALA A 1 79 ? -1.963 0.355 -7.763 1.00 91.00 79 ALA A O 1
ATOM 613 N N . ARG A 1 80 ? -3.288 0.246 -5.947 1.00 92.38 80 ARG A N 1
ATOM 614 C CA . ARG A 1 80 ? -4.523 0.137 -6.736 1.00 92.38 80 ARG A CA 1
ATOM 615 C C . ARG A 1 80 ? -4.702 1.316 -7.683 1.00 92.38 80 ARG A C 1
ATOM 617 O O . ARG A 1 80 ? -5.082 1.119 -8.831 1.00 92.38 80 ARG A O 1
ATOM 624 N N . VAL A 1 81 ? -4.427 2.527 -7.212 1.00 90.88 81 VAL A N 1
ATOM 625 C CA . VAL A 1 81 ? -4.665 3.735 -8.007 1.00 90.88 81 VAL A CA 1
ATOM 626 C C . VAL A 1 81 ? -3.567 3.935 -9.051 1.00 90.88 81 VAL A C 1
ATOM 628 O O . VAL A 1 81 ? -3.869 4.336 -10.169 1.00 90.88 81 VAL A O 1
ATOM 631 N N . CYS A 1 82 ? -2.305 3.642 -8.721 1.00 90.56 82 CYS A N 1
ATOM 632 C CA . CYS A 1 82 ? -1.174 3.977 -9.592 1.00 90.56 82 CYS A CA 1
ATOM 633 C C . CYS A 1 82 ? -0.640 2.825 -10.460 1.00 90.56 82 CYS A C 1
ATOM 635 O O . CYS A 1 82 ? -0.044 3.100 -11.496 1.00 90.56 82 CYS A O 1
ATOM 637 N N . HIS A 1 83 ? -0.844 1.557 -10.083 1.00 93.44 83 HIS A N 1
ATOM 638 C CA . HIS A 1 83 ? -0.215 0.410 -10.759 1.00 93.44 83 HIS A CA 1
ATOM 639 C C . HIS A 1 83 ? -1.174 -0.723 -11.146 1.00 93.44 83 HIS A C 1
ATOM 641 O O . HIS A 1 83 ? -0.761 -1.641 -11.857 1.00 93.44 83 HIS A O 1
ATOM 647 N N . ALA A 1 84 ? -2.449 -0.694 -10.742 1.00 94.06 84 ALA A N 1
ATOM 648 C CA . ALA A 1 84 ? -3.393 -1.740 -11.150 1.00 94.06 84 ALA A CA 1
ATOM 649 C C . ALA A 1 84 ? -3.554 -1.859 -12.684 1.00 94.06 84 ALA A C 1
ATOM 651 O O . ALA A 1 84 ? -3.505 -2.989 -13.175 1.00 94.06 84 ALA A O 1
ATOM 652 N N . PRO A 1 85 ? -3.667 -0.759 -13.464 1.00 94.94 85 PRO A N 1
ATOM 653 C CA . PRO A 1 85 ? -3.792 -0.860 -14.920 1.00 94.94 85 PRO A CA 1
ATOM 654 C C . PRO A 1 85 ? -2.556 -1.470 -15.589 1.00 94.94 85 PRO A C 1
ATOM 656 O O . PRO A 1 85 ? -2.688 -2.362 -16.423 1.00 94.94 85 PRO A O 1
ATOM 659 N N . SER A 1 86 ? -1.349 -1.049 -15.188 1.00 94.62 86 SER A N 1
ATOM 660 C CA . SER A 1 86 ? -0.102 -1.591 -15.745 1.00 94.62 86 SER A CA 1
ATOM 661 C C . SER A 1 86 ? 0.084 -3.067 -15.397 1.00 94.62 86 SER A C 1
ATOM 663 O O . SER A 1 86 ? 0.539 -3.840 -16.231 1.00 94.62 86 SER A O 1
ATOM 665 N N . THR A 1 87 ? -0.318 -3.471 -14.188 1.00 94.56 87 THR A N 1
ATOM 666 C CA . THR A 1 87 ? -0.289 -4.871 -13.735 1.00 94.56 87 THR A CA 1
ATOM 667 C C . THR A 1 87 ? -1.151 -5.754 -14.639 1.00 94.56 87 THR A C 1
ATOM 669 O O . THR A 1 87 ? -0.696 -6.811 -15.071 1.00 94.56 87 THR A O 1
ATOM 672 N N . ALA A 1 88 ? -2.375 -5.315 -14.952 1.00 96.12 88 ALA A N 1
ATOM 673 C CA . ALA A 1 88 ? -3.279 -6.041 -15.839 1.00 96.12 88 ALA A CA 1
ATOM 674 C C . ALA A 1 88 ? -2.743 -6.097 -17.279 1.00 96.12 88 ALA A C 1
ATOM 676 O O . ALA A 1 88 ? -2.615 -7.186 -17.834 1.00 96.12 88 ALA A O 1
ATOM 677 N N . GLY A 1 89 ? -2.351 -4.948 -17.842 1.00 96.88 89 GLY A N 1
ATOM 678 C CA . GLY A 1 89 ? -1.868 -4.863 -19.223 1.00 96.88 89 GLY A CA 1
ATOM 679 C C . GLY A 1 89 ? -0.588 -5.665 -19.473 1.00 96.88 89 GLY A C 1
ATOM 680 O O . GLY A 1 89 ? -0.509 -6.397 -20.454 1.00 96.88 89 GLY A O 1
ATOM 681 N N . LEU A 1 90 ? 0.398 -5.602 -18.569 1.00 97.12 90 LEU A N 1
ATOM 682 C CA . LEU A 1 90 ? 1.624 -6.401 -18.701 1.00 97.12 90 LEU A CA 1
ATOM 683 C C . LEU A 1 90 ? 1.349 -7.897 -18.522 1.00 97.12 90 LEU A C 1
ATOM 685 O O . LEU A 1 90 ? 1.910 -8.719 -19.247 1.00 97.12 90 LEU A O 1
ATOM 689 N N . LYS A 1 91 ? 0.450 -8.272 -17.601 1.00 97.38 91 LYS A N 1
ATOM 690 C CA . LYS A 1 91 ? 0.095 -9.681 -17.413 1.00 97.38 91 LYS A CA 1
ATOM 691 C C . LYS A 1 91 ? -0.538 -10.269 -18.671 1.00 97.38 91 LYS A C 1
ATOM 693 O O . LYS A 1 91 ? -0.218 -11.404 -19.014 1.00 97.38 91 LYS A O 1
ATOM 698 N N . GLU A 1 92 ? -1.406 -9.509 -19.330 1.00 97.75 92 GLU A N 1
ATOM 699 C CA . GLU A 1 92 ? -2.053 -9.896 -20.583 1.00 97.75 92 GLU A CA 1
ATOM 700 C C . GLU A 1 92 ? -1.062 -9.935 -21.755 1.00 97.75 92 GLU A C 1
ATOM 702 O O . GLU A 1 92 ? -1.015 -10.924 -22.479 1.00 97.75 92 GLU A O 1
ATOM 707 N N . ALA A 1 93 ? -0.234 -8.899 -21.912 1.00 97.31 93 ALA A N 1
ATOM 708 C CA . ALA A 1 93 ? 0.651 -8.761 -23.067 1.00 97.31 93 ALA A CA 1
ATOM 709 C C . ALA A 1 93 ? 1.895 -9.663 -23.014 1.00 97.31 93 ALA A C 1
ATOM 711 O O . ALA A 1 93 ? 2.307 -10.203 -24.038 1.00 97.31 93 ALA A O 1
ATOM 712 N N . VAL A 1 94 ? 2.522 -9.806 -21.840 1.00 96.44 94 VAL A N 1
ATOM 713 C CA . VAL A 1 94 ? 3.828 -10.480 -21.683 1.00 96.44 94 VAL A CA 1
ATOM 714 C C . VAL A 1 94 ? 3.846 -11.539 -20.577 1.00 96.44 94 VAL A C 1
ATOM 716 O O . VAL A 1 94 ? 4.893 -12.096 -20.258 1.00 96.44 94 VAL A O 1
ATOM 719 N N . GLY A 1 95 ? 2.702 -11.837 -19.955 1.00 96.38 95 GLY A N 1
ATOM 720 C CA . GLY A 1 95 ? 2.583 -12.901 -18.952 1.00 96.38 95 GLY A CA 1
ATOM 721 C C . GLY A 1 95 ? 3.116 -12.551 -17.556 1.00 96.38 95 GLY A C 1
ATOM 722 O O . GLY A 1 95 ? 2.953 -13.355 -16.629 1.00 96.38 95 GLY A O 1
ATOM 723 N N . VAL A 1 96 ? 3.676 -11.353 -17.356 1.00 95.38 96 VAL A N 1
ATOM 724 C CA . VAL A 1 96 ? 4.278 -10.896 -16.090 1.00 95.38 96 VAL A CA 1
ATOM 725 C C . VAL A 1 96 ? 3.579 -9.633 -15.595 1.00 95.38 96 VAL A C 1
ATOM 727 O O . VAL A 1 96 ? 3.323 -8.713 -16.353 1.00 95.38 96 VAL A O 1
ATOM 730 N N . ALA A 1 97 ? 3.272 -9.579 -14.301 1.00 94.50 97 ALA A N 1
ATOM 731 C CA . ALA A 1 97 ? 2.535 -8.485 -13.665 1.00 94.50 97 ALA A CA 1
ATOM 732 C C . ALA A 1 97 ? 3.471 -7.498 -12.931 1.00 94.50 97 ALA A C 1
ATOM 734 O O . ALA A 1 97 ? 3.179 -7.063 -11.819 1.00 94.50 97 ALA A O 1
ATOM 735 N N . ALA A 1 98 ? 4.644 -7.228 -13.506 1.00 94.75 98 ALA A N 1
ATOM 736 C CA . ALA A 1 98 ? 5.721 -6.455 -12.890 1.00 94.75 98 ALA A CA 1
ATOM 737 C C . ALA A 1 98 ? 6.634 -5.838 -13.959 1.00 94.75 98 ALA A C 1
ATOM 739 O O . ALA A 1 98 ? 6.545 -6.195 -15.134 1.00 94.75 98 ALA A O 1
ATOM 740 N N . THR A 1 99 ? 7.528 -4.940 -13.542 1.00 93.19 99 THR A N 1
ATOM 741 C CA . THR A 1 99 ? 8.599 -4.416 -14.399 1.00 93.19 99 THR A CA 1
ATOM 742 C C . THR A 1 99 ? 9.458 -5.561 -14.938 1.00 93.19 99 THR A C 1
ATOM 744 O O . THR A 1 99 ? 9.825 -6.465 -14.190 1.00 93.19 99 THR A O 1
ATOM 747 N N . THR A 1 100 ? 9.771 -5.518 -16.232 1.00 94.44 100 THR A N 1
ATOM 748 C CA . THR A 1 100 ? 10.481 -6.591 -16.950 1.00 94.44 100 THR A CA 1
ATOM 749 C C . THR A 1 100 ? 11.975 -6.333 -17.135 1.00 94.44 100 THR A C 1
ATOM 751 O O . THR A 1 100 ? 12.680 -7.214 -17.613 1.00 94.44 100 THR A O 1
ATOM 754 N N . CYS A 1 101 ? 12.454 -5.144 -16.774 1.00 93.38 101 CYS A N 1
ATOM 755 C CA . CYS A 1 101 ? 13.860 -4.756 -16.809 1.00 93.38 101 CYS A CA 1
ATOM 756 C C . CYS A 1 101 ? 14.266 -4.036 -15.515 1.00 93.38 101 CYS A C 1
ATOM 758 O O . CYS A 1 101 ? 13.434 -3.657 -14.684 1.00 93.38 101 CYS A O 1
ATOM 760 N N . SER A 1 102 ? 15.567 -3.859 -15.355 1.00 93.00 102 SER A N 1
ATOM 761 C CA . SER A 1 102 ? 16.228 -3.117 -14.291 1.00 93.00 102 SER A CA 1
ATOM 762 C C . SER A 1 102 ? 16.771 -1.780 -14.811 1.00 93.00 102 SER A C 1
ATOM 764 O O . SER A 1 102 ? 16.733 -1.493 -16.007 1.00 93.00 102 SER A O 1
ATOM 766 N N . TYR A 1 103 ? 17.301 -0.946 -13.911 1.00 91.19 103 TYR A N 1
ATOM 767 C CA . TYR A 1 103 ? 18.018 0.267 -14.323 1.00 91.19 103 TYR A CA 1
ATOM 768 C C . TYR A 1 103 ? 19.376 -0.031 -14.970 1.00 91.19 103 TYR A C 1
ATOM 770 O O . TYR A 1 103 ? 19.877 0.813 -15.704 1.00 91.19 103 TYR A O 1
ATOM 778 N N . GLU A 1 104 ? 19.977 -1.195 -14.712 1.00 92.69 104 GLU A N 1
ATOM 779 C CA . GLU A 1 104 ? 21.243 -1.579 -15.351 1.00 92.69 104 GLU A CA 1
ATOM 780 C C . GLU A 1 104 ? 21.049 -1.772 -16.855 1.00 92.69 104 GLU A C 1
ATOM 782 O O . GLU A 1 104 ? 21.893 -1.345 -17.634 1.00 92.69 104 GLU A O 1
ATOM 787 N N . ASP A 1 105 ? 19.885 -2.285 -17.265 1.00 92.94 105 ASP A N 1
ATOM 788 C CA . ASP A 1 105 ? 19.528 -2.466 -18.677 1.00 92.94 105 ASP A CA 1
ATOM 789 C C . ASP A 1 105 ? 19.419 -1.135 -19.444 1.00 92.94 105 ASP A C 1
ATOM 791 O O . ASP A 1 105 ? 19.468 -1.113 -20.672 1.00 92.94 105 ASP A O 1
ATOM 795 N N . TRP A 1 106 ? 19.272 -0.003 -18.744 1.00 92.00 106 TRP A N 1
ATOM 796 C CA . TRP A 1 106 ? 19.241 1.314 -19.387 1.00 92.00 106 TRP A CA 1
ATOM 797 C C . TRP A 1 106 ? 20.635 1.722 -19.873 1.00 92.00 106 TRP A C 1
ATOM 799 O O . TRP A 1 106 ? 20.759 2.454 -20.853 1.00 92.00 106 TRP A O 1
ATOM 809 N N . ILE A 1 107 ? 21.687 1.259 -19.193 1.00 90.75 107 ILE A N 1
ATOM 810 C CA . ILE A 1 107 ? 23.066 1.653 -19.469 1.00 90.75 107 ILE A CA 1
ATOM 811 C C . ILE A 1 107 ? 23.533 0.953 -20.746 1.00 90.75 107 ILE A C 1
ATOM 813 O O . ILE A 1 107 ? 23.642 -0.268 -20.796 1.00 90.75 107 ILE A O 1
ATOM 817 N N . GLY A 1 108 ? 23.835 1.741 -21.778 1.00 88.31 108 GLY A N 1
ATOM 818 C CA . GLY A 1 108 ? 24.233 1.223 -23.089 1.00 88.31 108 GLY A CA 1
ATOM 819 C C . GLY A 1 108 ? 23.064 0.874 -24.013 1.00 88.31 108 GLY A C 1
ATOM 820 O O . GLY A 1 108 ? 23.303 0.367 -25.103 1.00 88.31 108 GLY A O 1
ATOM 821 N N . SER A 1 109 ? 21.818 1.161 -23.617 1.00 93.56 109 SER A N 1
ATOM 822 C CA . SER A 1 109 ? 20.684 1.133 -24.546 1.00 93.56 109 SER A CA 1
ATOM 823 C C . SER A 1 109 ? 20.849 2.219 -25.617 1.00 93.56 109 SER A C 1
ATOM 825 O O . SER A 1 109 ? 21.019 3.388 -25.280 1.00 93.56 109 SER A O 1
ATOM 827 N N . ASP A 1 110 ? 20.723 1.857 -26.898 1.00 94.75 110 ASP A N 1
ATOM 828 C CA . ASP A 1 110 ? 20.815 2.812 -28.018 1.00 94.75 110 ASP A CA 1
ATOM 829 C C . ASP A 1 110 ? 19.668 3.841 -28.025 1.00 94.75 110 ASP A C 1
ATOM 831 O O . ASP A 1 110 ? 19.796 4.936 -28.574 1.00 94.75 110 ASP A O 1
ATOM 835 N N . LEU A 1 111 ? 18.518 3.482 -27.440 1.00 94.25 111 LEU A N 1
ATOM 836 C CA . LEU A 1 111 ? 17.329 4.326 -27.373 1.00 94.25 111 LEU A CA 1
ATOM 837 C C . LEU A 1 111 ? 16.489 4.012 -26.130 1.00 94.25 111 LEU A C 1
ATOM 839 O O . LEU A 1 111 ? 16.086 2.872 -25.907 1.00 94.25 111 LEU A O 1
ATOM 843 N N . VAL A 1 112 ? 16.129 5.056 -25.381 1.00 94.06 112 VAL A N 1
ATOM 844 C CA . VAL A 1 112 ? 15.165 4.989 -24.274 1.00 94.06 112 VAL A CA 1
ATOM 845 C C . VAL A 1 112 ? 13.986 5.908 -24.587 1.00 94.06 112 VAL A C 1
ATOM 847 O O . VAL A 1 112 ? 14.170 7.088 -24.879 1.00 94.06 112 VAL A O 1
ATOM 850 N N . VAL A 1 113 ? 12.761 5.377 -24.517 1.00 95.19 113 VAL A N 1
ATOM 851 C CA . VAL A 1 113 ? 11.529 6.125 -24.814 1.00 95.19 113 VAL A CA 1
ATOM 852 C C . VAL A 1 113 ? 10.670 6.246 -23.558 1.00 95.19 113 VAL A C 1
ATOM 854 O O . VAL A 1 113 ? 10.308 5.245 -22.943 1.00 95.19 113 VAL A O 1
ATOM 857 N N . PHE A 1 114 ? 10.282 7.474 -23.206 1.00 94.56 114 PHE A N 1
ATOM 858 C CA . PHE A 1 114 ? 9.355 7.745 -22.107 1.00 94.56 114 PHE A CA 1
ATOM 859 C C . PHE A 1 114 ? 7.965 8.105 -22.632 1.00 94.56 114 PHE A C 1
ATOM 861 O O . PHE A 1 114 ? 7.804 9.065 -23.381 1.00 94.56 114 PHE A O 1
ATOM 868 N N . ILE A 1 115 ? 6.945 7.370 -22.185 1.00 96.25 115 ILE A N 1
ATOM 869 C CA . ILE A 1 115 ? 5.535 7.637 -22.497 1.00 96.25 115 ILE A CA 1
ATOM 870 C C . ILE A 1 115 ? 4.786 7.808 -21.177 1.00 96.25 115 ILE A C 1
ATOM 872 O O . ILE A 1 115 ? 4.830 6.929 -20.321 1.00 96.25 115 ILE A O 1
ATOM 876 N N . GLY A 1 116 ? 4.118 8.951 -20.992 1.00 95.06 116 GLY A N 1
ATOM 877 C CA . GLY A 1 116 ? 3.367 9.239 -19.764 1.00 95.06 116 GLY A CA 1
ATOM 878 C C . GLY A 1 116 ? 4.232 9.348 -18.499 1.00 95.06 116 GLY A C 1
ATOM 879 O O . GLY A 1 116 ? 3.734 9.100 -17.405 1.00 95.06 116 GLY A O 1
ATOM 880 N N . SER A 1 117 ? 5.516 9.700 -18.632 1.00 93.69 117 SER A N 1
ATOM 881 C CA . SER A 1 117 ? 6.466 9.785 -17.516 1.00 93.69 117 SER A CA 1
ATOM 882 C C . SER A 1 117 ? 7.169 11.144 -17.458 1.00 93.69 117 SER A C 1
ATOM 884 O O . SER A 1 117 ? 7.489 11.731 -18.488 1.00 93.69 117 SER A O 1
ATOM 886 N N . ASN A 1 118 ? 7.440 11.622 -16.240 1.00 94.81 118 ASN A N 1
ATOM 887 C CA . ASN A 1 118 ? 8.298 12.776 -15.957 1.00 94.81 118 ASN A CA 1
ATOM 888 C C . ASN A 1 118 ? 9.460 12.335 -15.050 1.00 94.81 118 ASN A C 1
ATOM 890 O O . ASN A 1 118 ? 9.498 12.638 -13.854 1.00 94.81 118 ASN A O 1
ATOM 894 N N . VAL A 1 119 ? 10.389 11.569 -15.625 1.00 93.00 119 VAL A N 1
ATOM 895 C CA . VAL A 1 119 ? 11.506 10.928 -14.904 1.00 93.00 119 VAL A CA 1
ATOM 896 C C . VAL A 1 119 ? 12.378 11.946 -14.176 1.00 93.00 119 VAL A C 1
ATOM 898 O O . VAL A 1 119 ? 12.763 11.701 -13.037 1.00 93.00 119 VAL A O 1
ATOM 901 N N . ALA A 1 120 ? 12.612 13.121 -14.765 1.00 93.25 120 ALA A N 1
ATOM 902 C CA . ALA A 1 120 ? 13.425 14.167 -14.148 1.00 93.25 120 ALA A CA 1
ATOM 903 C C . ALA A 1 120 ? 12.884 14.629 -12.785 1.00 93.25 120 ALA A C 1
ATOM 905 O O . ALA A 1 120 ? 13.665 14.945 -11.894 1.00 93.25 120 ALA A O 1
ATOM 906 N N . ASN A 1 121 ? 11.561 14.632 -12.601 1.00 95.25 121 ASN A N 1
ATOM 907 C CA . ASN A 1 121 ? 10.938 15.009 -11.335 1.00 95.25 121 ASN A CA 1
ATOM 908 C C . ASN A 1 121 ? 10.665 13.799 -10.427 1.00 95.25 121 ASN A C 1
ATOM 910 O O . ASN A 1 121 ? 10.876 13.859 -9.219 1.00 95.25 121 ASN A O 1
ATOM 914 N N . SER A 1 122 ? 10.170 12.699 -10.996 1.00 92.56 122 SER A N 1
ATOM 915 C CA . SER A 1 122 ? 9.689 11.550 -10.220 1.00 92.56 122 SER A CA 1
ATOM 916 C C . SER A 1 122 ? 10.782 10.538 -9.869 1.00 92.56 122 SER A C 1
ATOM 918 O O . SER A 1 122 ? 10.656 9.832 -8.870 1.00 92.56 122 SER A O 1
ATOM 920 N N . GLN A 1 123 ? 11.841 10.448 -10.677 1.00 92.69 123 GLN A N 1
ATOM 921 C CA . GLN A 1 123 ? 12.960 9.508 -10.534 1.00 92.69 123 GLN A CA 1
ATOM 922 C C . GLN A 1 123 ? 14.295 10.195 -10.908 1.00 92.69 123 GLN A C 1
ATOM 924 O O . GLN A 1 123 ? 15.021 9.723 -11.785 1.00 92.69 123 GLN A O 1
ATOM 929 N N . PRO A 1 124 ? 14.652 11.319 -10.252 1.00 94.00 124 PRO A N 1
ATOM 930 C CA . PRO A 1 124 ? 15.743 12.198 -10.687 1.00 94.00 124 PRO A CA 1
ATOM 931 C C . PRO A 1 124 ? 17.110 11.508 -10.763 1.00 94.00 124 PRO A C 1
ATOM 933 O O . PRO A 1 124 ? 17.921 11.843 -11.620 1.00 94.00 124 PRO A O 1
ATOM 936 N N . VAL A 1 125 ? 17.373 10.519 -9.901 1.00 92.69 125 VAL A N 1
ATOM 937 C CA . VAL A 1 125 ? 18.647 9.776 -9.903 1.00 92.69 125 VAL A CA 1
ATOM 938 C C . VAL A 1 125 ? 18.846 9.002 -11.207 1.00 92.69 125 VAL A C 1
ATOM 940 O O . VAL A 1 125 ? 19.977 8.898 -11.678 1.00 92.69 125 VAL A O 1
ATOM 943 N N . SER A 1 126 ? 17.769 8.510 -11.823 1.00 90.12 126 SER A N 1
ATOM 944 C CA . SER A 1 126 ? 17.849 7.764 -13.080 1.00 90.12 126 SER A CA 1
ATOM 945 C C . SER A 1 126 ? 18.353 8.632 -14.239 1.00 90.12 126 SER A C 1
ATOM 947 O O . SER A 1 126 ? 19.029 8.120 -15.125 1.00 90.12 126 SER A O 1
ATOM 949 N N . MET A 1 127 ? 18.130 9.953 -14.197 1.00 91.25 127 MET A N 1
ATOM 950 C CA . MET A 1 127 ? 18.624 10.888 -15.219 1.00 91.25 127 MET A CA 1
ATOM 951 C C . MET A 1 127 ? 20.151 10.938 -15.314 1.00 91.25 127 MET A C 1
ATOM 953 O O . MET A 1 127 ? 20.680 11.300 -16.359 1.00 91.25 127 MET A O 1
ATOM 957 N N . LYS A 1 128 ? 20.875 10.547 -14.255 1.00 89.94 128 LYS A N 1
ATOM 958 C CA . LYS A 1 128 ? 22.344 10.484 -14.267 1.00 89.94 128 LYS A CA 1
ATOM 959 C C . LYS A 1 128 ? 22.888 9.509 -15.320 1.00 89.94 128 LYS A C 1
ATOM 961 O O . LYS A 1 128 ? 24.035 9.654 -15.724 1.00 89.94 128 LYS A O 1
ATOM 966 N N . TYR A 1 129 ? 22.093 8.526 -15.734 1.00 87.31 129 TYR A N 1
ATOM 967 C CA . TYR A 1 129 ? 22.523 7.428 -16.602 1.00 87.31 129 TYR A CA 1
ATOM 968 C C . TYR A 1 129 ? 21.960 7.529 -18.029 1.00 87.31 129 TYR A C 1
ATOM 970 O O . TYR A 1 129 ? 22.051 6.567 -18.780 1.00 87.31 129 TYR A O 1
ATOM 978 N N . LEU A 1 130 ? 21.363 8.671 -18.391 1.00 84.81 130 LEU A N 1
ATOM 979 C CA . LEU A 1 130 ? 20.710 8.915 -19.686 1.00 84.81 130 LEU A CA 1
ATOM 980 C C . LEU A 1 130 ? 21.458 9.971 -20.525 1.00 84.81 130 LEU A C 1
ATOM 982 O O . LEU A 1 130 ? 20.825 10.871 -21.077 1.00 84.81 130 LEU A O 1
ATOM 986 N N . TYR A 1 131 ? 22.793 9.909 -20.554 1.00 71.69 131 TYR A N 1
ATOM 987 C CA . TYR A 1 131 ? 23.646 10.825 -21.326 1.00 71.69 131 TYR A CA 1
ATOM 988 C C . TYR A 1 131 ? 24.077 10.243 -22.671 1.00 71.69 131 TYR A C 1
ATOM 990 O O . TYR A 1 131 ? 24.215 9.004 -22.762 1.00 71.69 131 TYR A O 1
#

Radius of gyration: 21.52 Å; chains: 1; bounding box: 44×35×54 Å